Protein AF-A0AA40HDV5-F1 (afdb_monomer)

pLDDT: mean 86.68, std 12.7, range [49.47, 97.12]

Solvent-accessible surface area (backbone atoms only — not comparable to full-atom values): 5188 Å² total; per-residue (Å²): 131,86,70,80,75,55,73,67,60,60,54,51,63,72,42,47,48,76,33,37,49,67,87,40,82,43,78,38,72,76,57,89,85,53,94,62,91,82,71,98,62,65,87,64,68,64,43,95,54,65,48,78,46,70,47,98,86,68,53,71,48,77,43,64,39,58,50,93,67,57,70,50,83,70,83,83,129

Foldseek 3Di:
DPPDPDVVVVVQVVQWDWKQKQNDTDIFRPDPPDPDGDDPDLVDDFDPDWDWDQDPVRDTDIDTHRDDIDIPPDDDD

InterPro domains:
  IPR001969 Aspartic peptidase, active site [PS00141] (28-39)
  IPR001995 Peptidase A2A, retrovirus, catalytic [PS50175] (26-58)
  IPR018061 Retropepsins [PF00077] (16-71)
  IPR021109 Aspartic peptidase domain superfamily [G3DSA:2.40.70.10] (11-77)
  IPR021109 Aspartic peptidase domain superfamily [SSF50630] (16-72)

Structure (mmCIF, N/CA/C/O backbone):
data_AF-A0AA40HDV5-F1
#
_entry.id   AF-A0AA40HDV5-F1
#
loop_
_atom_site.group_PDB
_atom_site.id
_atom_site.type_symbol
_atom_site.label_atom_id
_atom_site.label_alt_id
_atom_site.label_comp_id
_atom_site.label_asym_id
_atom_site.label_entity_id
_atom_site.label_seq_id
_atom_site.pdbx_PDB_ins_code
_atom_site.Cartn_x
_atom_site.Cartn_y
_atom_site.Cartn_z
_atom_site.occupancy
_atom_site.B_iso_or_equiv
_atom_site.auth_seq_id
_atom_site.auth_comp_id
_atom_site.auth_asym_id
_atom_site.auth_atom_id
_atom_site.pdbx_PDB_model_num
ATOM 1 N N . MET A 1 1 ? 0.509 23.668 -25.950 1.00 54.09 1 MET A N 1
ATOM 2 C CA . MET A 1 1 ? -0.104 22.408 -26.406 1.00 54.09 1 MET A CA 1
ATOM 3 C C . MET A 1 1 ? 0.547 21.321 -25.587 1.00 54.09 1 MET A C 1
ATOM 5 O O . MET A 1 1 ? 1.684 20.972 -25.879 1.00 5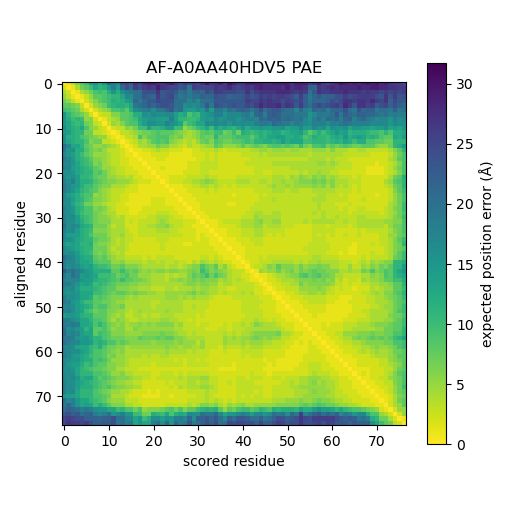4.09 1 MET A O 1
ATOM 9 N N . ASP A 1 2 ? -0.103 20.896 -24.509 1.00 57.50 2 ASP A N 1
ATOM 10 C CA . ASP A 1 2 ? 0.360 19.742 -23.745 1.00 57.50 2 ASP A CA 1
ATOM 11 C C . ASP A 1 2 ? 0.326 18.537 -24.688 1.00 57.50 2 ASP A C 1
ATOM 13 O O .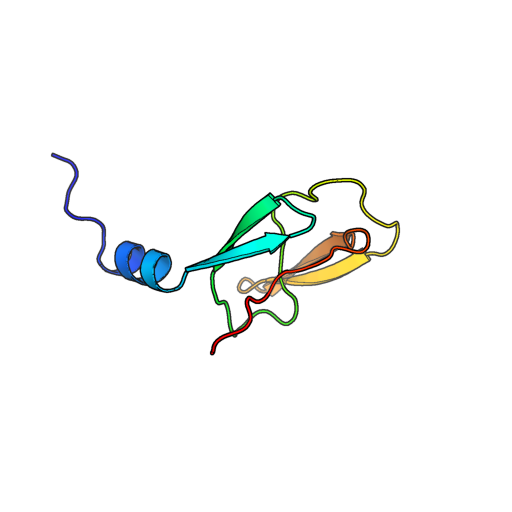 ASP A 1 2 ? -0.697 18.256 -25.317 1.00 57.50 2 ASP A O 1
ATOM 17 N N . GLY A 1 3 ? 1.491 17.927 -24.911 1.00 65.56 3 GLY A N 1
ATOM 18 C CA . GLY A 1 3 ? 1.607 16.756 -25.773 1.00 65.56 3 GLY A CA 1
ATOM 19 C C . GLY A 1 3 ? 0.717 15.621 -25.260 1.00 65.56 3 GLY A C 1
ATOM 20 O O . GLY A 1 3 ? 0.349 15.621 -24.082 1.00 65.56 3 GLY A O 1
ATOM 21 N N . PRO A 1 4 ? 0.358 14.647 -26.116 1.00 66.62 4 PRO A N 1
ATOM 22 C CA . PRO A 1 4 ? -0.383 13.484 -25.650 1.00 66.62 4 PRO A CA 1
ATOM 23 C C . PRO A 1 4 ? 0.374 12.854 -24.472 1.00 66.62 4 PRO A C 1
ATOM 25 O O . PRO A 1 4 ? 1.612 12.827 -24.506 1.00 66.62 4 PRO A O 1
ATOM 28 N N . PRO A 1 5 ? -0.333 12.373 -23.432 1.00 62.72 5 PRO A N 1
ATOM 29 C CA . PRO A 1 5 ? 0.324 11.766 -22.287 1.00 62.72 5 PRO A CA 1
ATOM 30 C C . PRO A 1 5 ? 1.266 10.678 -22.794 1.00 62.72 5 PRO A C 1
ATOM 32 O O . PRO A 1 5 ? 0.889 9.859 -23.641 1.00 62.72 5 PRO A O 1
ATOM 35 N N . SER A 1 6 ? 2.510 10.712 -22.309 1.00 70.44 6 SER A N 1
ATOM 36 C CA . SER A 1 6 ? 3.508 9.690 -22.610 1.00 70.44 6 SER A CA 1
ATOM 37 C C . SER A 1 6 ? 2.846 8.327 -22.434 1.00 70.44 6 SER A C 1
ATOM 39 O O . SER A 1 6 ? 2.232 8.073 -21.400 1.00 70.44 6 SER A O 1
ATOM 41 N N . SER A 1 7 ? 2.914 7.456 -23.445 1.00 64.81 7 SER A N 1
ATOM 42 C CA . SER A 1 7 ? 2.185 6.179 -23.457 1.00 64.81 7 SER A CA 1
ATOM 43 C C . SER A 1 7 ? 2.398 5.360 -22.173 1.00 64.81 7 SER A C 1
ATOM 45 O O . SER A 1 7 ? 1.512 4.602 -21.790 1.00 64.81 7 SER A O 1
ATOM 47 N N . ALA A 1 8 ? 3.520 5.548 -21.471 1.00 62.41 8 ALA A N 1
ATOM 48 C CA . ALA A 1 8 ? 3.789 4.965 -20.159 1.00 62.41 8 ALA A CA 1
ATOM 49 C C . ALA A 1 8 ? 2.816 5.436 -19.055 1.00 62.41 8 ALA A C 1
ATOM 51 O O . ALA A 1 8 ? 2.318 4.608 -18.292 1.00 62.41 8 ALA A O 1
ATOM 52 N N . GLU A 1 9 ? 2.479 6.724 -19.002 1.00 60.09 9 GLU A N 1
ATOM 53 C CA . GLU A 1 9 ? 1.582 7.322 -18.002 1.00 60.09 9 GLU A CA 1
ATOM 54 C C . GLU A 1 9 ? 0.152 6.777 -18.141 1.00 60.09 9 GLU A C 1
ATOM 56 O O . GLU A 1 9 ? -0.460 6.350 -17.162 1.00 60.09 9 GLU A O 1
ATOM 61 N N . SER A 1 10 ? -0.318 6.608 -19.384 1.00 62.88 10 SER A N 1
ATOM 62 C CA . SER A 1 10 ? -1.613 5.971 -19.675 1.00 62.88 10 SER A CA 1
ATOM 63 C C . SER A 1 10 ? -1.699 4.511 -19.199 1.00 62.88 10 SER A C 1
ATOM 65 O O . SER A 1 10 ? -2.772 4.019 -18.842 1.00 62.88 10 SER A O 1
ATOM 67 N N . THR A 1 11 ? -0.565 3.802 -19.156 1.00 67.62 11 THR A N 1
ATOM 68 C CA . THR A 1 11 ? -0.531 2.403 -18.709 1.00 67.62 11 THR A CA 1
ATOM 69 C C . THR A 1 11 ? -0.473 2.256 -17.195 1.00 67.62 11 THR A C 1
ATOM 71 O O . THR A 1 11 ? -0.929 1.229 -16.688 1.00 67.62 11 THR A O 1
ATOM 74 N N . LEU A 1 12 ? 0.078 3.237 -16.470 1.00 76.94 12 LEU A N 1
ATOM 75 C CA . LEU A 1 12 ? 0.037 3.239 -15.007 1.00 76.94 12 LEU A CA 1
ATOM 76 C C . LEU A 1 12 ? -1.380 3.497 -14.519 1.00 76.94 12 LEU A C 1
ATOM 78 O O . LEU A 1 12 ? -1.853 2.752 -13.667 1.00 76.94 12 LEU A O 1
ATOM 82 N N . GLU A 1 13 ? -2.067 4.475 -15.110 1.00 75.75 13 GLU A N 1
ATOM 83 C CA . GLU A 1 13 ? -3.461 4.777 -14.776 1.00 75.75 13 GLU A CA 1
ATOM 84 C C . GLU A 1 13 ? -4.374 3.561 -14.975 1.00 75.75 13 GLU A C 1
ATOM 86 O O . GLU A 1 13 ? -5.181 3.230 -14.108 1.00 75.75 13 GLU A O 1
ATOM 91 N N . LYS A 1 14 ? -4.163 2.788 -16.047 1.00 80.94 14 LYS A N 1
ATOM 92 C CA . LYS A 1 14 ? -4.907 1.539 -16.286 1.00 80.94 14 LYS A CA 1
ATOM 93 C C . LYS A 1 14 ? -4.659 0.451 -15.226 1.00 80.94 14 LYS A C 1
ATOM 95 O O . LYS A 1 14 ? -5.463 -0.468 -15.098 1.00 80.94 14 LYS A O 1
ATOM 100 N N . ARG A 1 15 ? -3.547 0.512 -14.489 1.00 89.31 15 ARG A N 1
ATOM 101 C CA . ARG A 1 15 ? -3.161 -0.473 -13.460 1.00 89.31 15 ARG A CA 1
ATOM 102 C C . ARG A 1 15 ? -3.502 -0.019 -12.045 1.00 89.31 15 ARG A C 1
ATOM 104 O O . ARG A 1 15 ? -3.004 -0.610 -11.086 1.00 89.31 15 ARG A O 1
ATOM 111 N N . ARG A 1 16 ? -4.310 1.030 -11.897 1.00 93.44 16 ARG A N 1
ATOM 112 C CA . ARG A 1 16 ? -4.759 1.487 -10.587 1.00 93.44 16 ARG A CA 1
ATOM 113 C C . ARG A 1 16 ? -6.040 0.776 -10.174 1.00 93.44 16 ARG A C 1
ATOM 115 O O . ARG A 1 16 ? -6.921 0.542 -10.995 1.00 93.44 16 ARG A O 1
ATOM 122 N N . VAL A 1 17 ? -6.154 0.475 -8.888 1.00 92.38 17 VAL A N 1
ATOM 123 C CA . VAL A 1 17 ? -7.387 -0.014 -8.266 1.00 92.38 17 VAL A CA 1
ATOM 124 C C . VAL A 1 17 ? -7.751 0.904 -7.111 1.00 92.38 17 VAL A C 1
ATOM 126 O O . VAL A 1 17 ? -6.887 1.295 -6.328 1.00 92.38 17 VAL A O 1
ATOM 129 N N . THR A 1 18 ? -9.024 1.272 -7.009 1.00 93.12 18 THR A N 1
ATOM 130 C CA . THR A 1 18 ? -9.521 2.068 -5.886 1.00 93.12 18 THR A CA 1
ATOM 131 C C . THR A 1 18 ? -10.182 1.140 -4.886 1.00 93.12 18 THR A C 1
ATOM 133 O O . THR A 1 18 ? -11.136 0.453 -5.228 1.00 93.12 18 THR A O 1
ATOM 136 N N . LEU A 1 19 ? -9.672 1.124 -3.656 1.00 93.31 19 LEU A N 1
ATOM 137 C CA . LEU A 1 19 ? -10.196 0.304 -2.565 1.00 93.31 19 LEU A CA 1
ATOM 138 C C . LEU A 1 19 ? -10.648 1.202 -1.416 1.00 93.31 19 LEU A C 1
ATOM 140 O O . LEU A 1 19 ? -10.049 2.252 -1.166 1.00 93.31 19 LEU A O 1
ATOM 144 N N . GLN A 1 20 ? -11.671 0.773 -0.678 1.00 93.69 20 GLN A N 1
ATOM 145 C CA . GLN A 1 20 ? -12.070 1.454 0.552 1.00 93.69 20 GLN A CA 1
ATOM 146 C C . GLN A 1 20 ? -11.177 0.987 1.698 1.00 93.69 20 GLN A C 1
ATOM 148 O O . GLN A 1 20 ? -11.279 -0.153 2.150 1.00 93.69 20 GLN A O 1
ATOM 153 N N . VAL A 1 21 ? -10.318 1.873 2.199 1.00 92.81 21 VAL A N 1
ATOM 154 C CA . VAL A 1 21 ? -9.398 1.597 3.306 1.00 92.81 21 VAL A CA 1
ATOM 155 C C . VAL A 1 21 ? -9.793 2.443 4.504 1.00 92.81 21 VAL A C 1
ATOM 157 O O . VAL A 1 21 ? -9.725 3.669 4.477 1.00 92.81 21 VAL A O 1
ATOM 160 N N . GLY A 1 22 ? -10.255 1.793 5.573 1.00 91.12 22 GLY A N 1
ATOM 161 C CA . GLY A 1 22 ? -10.755 2.493 6.760 1.00 91.12 22 GLY A CA 1
ATOM 162 C C . GLY A 1 22 ? -11.925 3.440 6.461 1.00 91.12 22 GLY A C 1
ATOM 163 O O . GL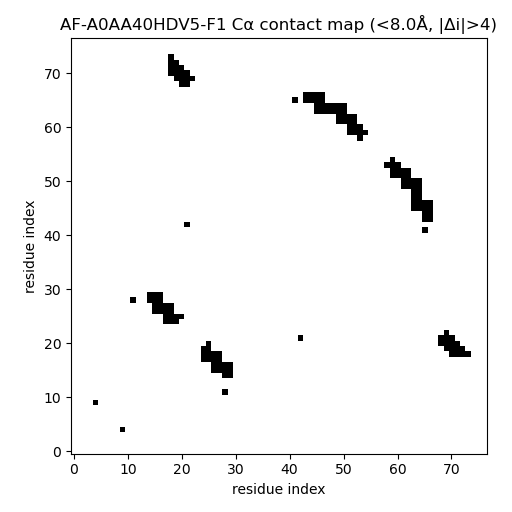Y A 1 22 ? -12.056 4.464 7.125 1.00 91.12 22 GLY A O 1
ATOM 164 N N . GLY A 1 23 ? -12.739 3.122 5.447 1.00 90.69 23 GLY A N 1
ATOM 165 C CA . GLY A 1 23 ? -13.879 3.936 5.014 1.00 90.69 23 GLY A CA 1
ATOM 166 C C . GLY A 1 23 ? -13.533 5.104 4.083 1.00 90.69 23 GLY A C 1
ATOM 167 O O . GLY A 1 23 ? -14.416 5.905 3.787 1.00 90.69 23 GLY A O 1
ATOM 168 N N . LYS A 1 24 ? -12.277 5.221 3.627 1.00 91.81 24 LYS A N 1
ATOM 169 C CA . LYS A 1 24 ? -11.853 6.225 2.641 1.00 91.81 24 LYS A CA 1
ATOM 170 C C . LYS A 1 24 ? -11.395 5.563 1.338 1.00 91.81 24 LYS A C 1
ATOM 172 O O . LYS A 1 24 ? -10.668 4.570 1.413 1.00 91.81 24 LYS A O 1
ATOM 177 N N . PRO A 1 25 ? -11.739 6.125 0.166 1.00 93.69 25 PRO A N 1
ATOM 178 C CA . PRO A 1 25 ? -11.279 5.590 -1.105 1.00 93.69 25 PRO A CA 1
ATOM 179 C C . PRO A 1 25 ? -9.797 5.915 -1.292 1.00 93.69 25 PRO A C 1
ATOM 181 O O . PRO A 1 25 ? -9.385 7.071 -1.181 1.00 93.69 25 PRO A O 1
ATOM 184 N N . VAL A 1 26 ? -8.996 4.894 -1.584 1.00 93.88 26 VAL A N 1
ATOM 185 C CA . VAL A 1 26 ? -7.565 5.027 -1.866 1.00 93.88 26 VAL A CA 1
ATOM 186 C C . VAL A 1 26 ? -7.262 4.345 -3.186 1.00 93.88 26 VAL A C 1
ATOM 188 O O . VAL A 1 26 ? -7.583 3.174 -3.379 1.00 93.88 26 VAL A O 1
ATOM 191 N N . SER A 1 27 ? -6.635 5.089 -4.094 1.00 93.25 27 SER A N 1
ATOM 192 C CA . SER A 1 27 ? -6.198 4.569 -5.384 1.00 93.25 27 SER A CA 1
ATOM 193 C C . SER A 1 27 ? -4.786 4.001 -5.260 1.00 93.25 27 SER A C 1
ATOM 195 O O . SER A 1 27 ? -3.834 4.750 -5.033 1.00 93.25 27 SER A O 1
ATOM 197 N N . PHE A 1 28 ? -4.646 2.691 -5.425 1.00 93.06 28 PHE A N 1
ATOM 198 C CA . PHE A 1 28 ? -3.382 1.962 -5.378 1.00 93.06 28 PHE A CA 1
ATOM 199 C C . PHE A 1 28 ? -2.888 1.640 -6.778 1.00 93.06 28 PHE A C 1
ATOM 201 O O . PHE A 1 28 ? -3.680 1.285 -7.644 1.00 93.06 28 PHE A O 1
ATOM 208 N N . LEU A 1 29 ? -1.573 1.679 -6.975 1.00 94.31 29 LEU A N 1
ATOM 209 C CA . LEU A 1 29 ? -0.943 1.008 -8.106 1.00 94.31 29 LEU A CA 1
ATOM 210 C C . LEU A 1 29 ? -0.864 -0.495 -7.807 1.00 94.31 29 LEU A C 1
ATOM 212 O O . LEU A 1 29 ? 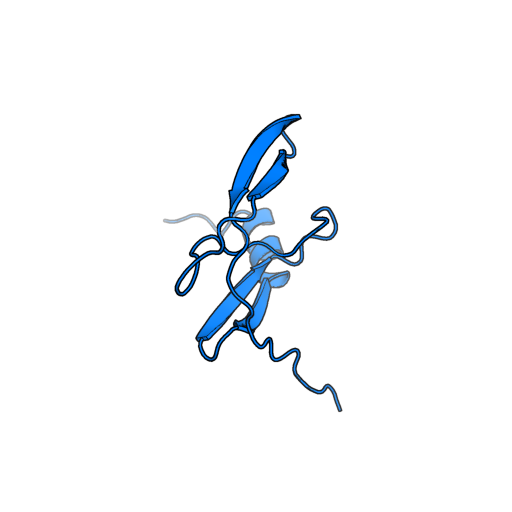-0.409 -0.880 -6.729 1.00 94.31 29 LEU A O 1
ATOM 216 N N . VAL A 1 30 ? -1.274 -1.339 -8.754 1.00 92.62 30 VAL A N 1
ATOM 217 C CA . VAL A 1 30 ? -1.091 -2.793 -8.650 1.00 92.62 30 VAL A CA 1
ATOM 218 C C . VAL A 1 30 ? 0.383 -3.131 -8.909 1.00 92.62 30 VAL A C 1
ATOM 220 O O . VAL A 1 30 ? 0.789 -3.388 -10.042 1.00 92.62 30 VAL A O 1
ATOM 223 N N . ASP A 1 31 ? 1.189 -3.075 -7.849 1.00 92.44 31 ASP A N 1
ATOM 224 C CA . ASP A 1 31 ? 2.624 -3.372 -7.861 1.00 92.44 31 ASP A CA 1
ATOM 225 C C . ASP A 1 31 ? 2.891 -4.805 -7.380 1.00 92.44 31 ASP A C 1
ATOM 227 O O . ASP A 1 31 ? 2.859 -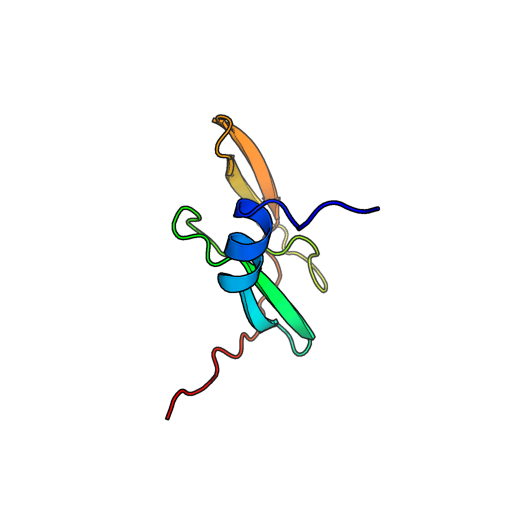5.100 -6.185 1.00 92.44 31 ASP A O 1
ATOM 231 N N . THR A 1 32 ? 3.171 -5.709 -8.319 1.00 92.38 32 THR A N 1
ATOM 232 C CA . THR A 1 32 ? 3.504 -7.110 -8.016 1.00 92.38 32 THR A CA 1
ATOM 233 C C . THR A 1 32 ? 4.909 -7.290 -7.434 1.00 92.38 32 THR A C 1
ATOM 235 O O . THR A 1 32 ? 5.237 -8.387 -6.990 1.00 92.38 32 THR A O 1
ATOM 238 N N . GLY A 1 33 ? 5.757 -6.255 -7.464 1.00 92.19 33 GLY A N 1
ATOM 239 C CA . GLY A 1 33 ? 7.095 -6.265 -6.869 1.00 92.19 33 GLY A CA 1
ATOM 240 C C . GLY A 1 33 ? 7.110 -5.886 -5.385 1.00 92.19 33 GLY A C 1
ATOM 241 O O . GLY A 1 33 ? 8.118 -6.099 -4.710 1.00 92.19 33 GLY A O 1
ATOM 242 N N . ALA A 1 34 ? 6.007 -5.350 -4.857 1.00 93.75 34 ALA A N 1
ATOM 243 C CA . ALA A 1 34 ? 5.895 -4.964 -3.458 1.00 93.75 34 ALA A CA 1
ATOM 244 C C . ALA A 1 34 ? 5.471 -6.151 -2.578 1.00 93.75 34 ALA A C 1
ATOM 246 O O . ALA A 1 34 ? 4.431 -6.769 -2.787 1.00 93.75 34 ALA A O 1
ATOM 247 N N . ALA A 1 35 ? 6.247 -6.433 -1.526 1.00 94.31 35 ALA A N 1
ATOM 248 C CA . ALA A 1 35 ? 5.905 -7.476 -0.551 1.00 94.31 35 ALA A CA 1
ATOM 249 C C . ALA A 1 35 ? 4.713 -7.097 0.350 1.00 94.31 35 ALA A C 1
ATOM 251 O O . ALA A 1 35 ? 4.029 -7.967 0.885 1.00 94.31 35 ALA A O 1
ATOM 252 N N . TYR A 1 36 ? 4.476 -5.796 0.534 1.00 93.94 36 TYR A N 1
ATOM 253 C CA . TYR A 1 36 ? 3.384 -5.255 1.334 1.00 93.94 36 TYR A CA 1
ATOM 254 C C . TYR A 1 36 ? 2.738 -4.086 0.600 1.00 93.94 36 TYR A C 1
ATOM 256 O O . TYR A 1 36 ? 3.426 -3.310 -0.062 1.00 93.94 36 TYR A O 1
ATOM 264 N N . SER A 1 37 ? 1.426 -3.920 0.765 1.00 93.56 37 SER A N 1
ATOM 265 C CA . SER A 1 37 ? 0.726 -2.729 0.284 1.00 93.56 37 SER A CA 1
ATOM 266 C C . SER A 1 37 ? 1.180 -1.489 1.055 1.00 93.56 37 SER A C 1
ATOM 268 O O . SER A 1 37 ? 1.384 -1.538 2.270 1.00 93.56 37 SER A O 1
ATOM 270 N N . VAL A 1 38 ? 1.308 -0.367 0.350 1.00 94.44 38 VAL A N 1
ATOM 271 C CA . VAL A 1 38 ? 1.851 0.880 0.899 1.00 94.44 38 VAL A CA 1
ATOM 272 C C . VAL A 1 38 ? 0.788 1.967 0.883 1.00 94.44 38 VAL A C 1
ATOM 274 O O . VAL A 1 38 ? 0.100 2.166 -0.114 1.00 94.44 38 VAL A O 1
ATOM 277 N N . LEU A 1 39 ? 0.693 2.698 1.991 1.00 94.25 39 LEU A N 1
ATOM 278 C CA . LEU A 1 39 ? -0.028 3.960 2.070 1.00 94.25 39 LEU A CA 1
ATOM 279 C C . LEU A 1 39 ? 0.991 5.096 2.139 1.00 94.25 39 LEU A C 1
ATOM 281 O O . LEU A 1 39 ? 1.876 5.081 2.994 1.00 94.25 39 LEU A O 1
ATOM 285 N N . THR A 1 40 ? 0.860 6.084 1.258 1.00 92.62 40 THR A N 1
ATOM 286 C CA . THR A 1 40 ? 1.687 7.301 1.286 1.00 92.62 40 THR A CA 1
ATOM 287 C C . THR A 1 40 ? 1.272 8.250 2.408 1.00 92.62 40 THR A C 1
ATOM 289 O O . THR A 1 40 ? 2.083 9.039 2.882 1.00 92.62 40 THR A O 1
ATOM 292 N N . GLU A 1 41 ? 0.029 8.130 2.880 1.00 88.88 41 GLU A N 1
ATOM 293 C CA . GLU A 1 41 ? -0.507 8.859 4.024 1.00 88.88 41 GLU A CA 1
ATOM 294 C C . GLU A 1 41 ? -1.101 7.868 5.039 1.00 88.88 41 GLU A C 1
ATOM 296 O O . GLU A 1 41 ? -1.885 6.996 4.666 1.00 88.88 41 GLU A O 1
ATOM 301 N N . PRO A 1 42 ? -0.796 7.979 6.343 1.00 81.62 42 PRO A N 1
ATOM 302 C CA . PRO A 1 42 ? -1.135 6.951 7.338 1.00 81.62 42 PRO A CA 1
ATOM 303 C C . PRO A 1 42 ? -2.642 6.810 7.643 1.00 81.62 42 PRO A C 1
ATOM 305 O O . PRO A 1 42 ? -3.056 5.883 8.353 1.00 81.62 42 PRO A O 1
ATOM 308 N N . MET A 1 43 ? -3.472 7.724 7.120 1.00 85.19 43 MET A N 1
ATOM 309 C CA . MET A 1 43 ? -4.934 7.746 7.271 1.00 85.19 43 MET A CA 1
ATOM 310 C C . MET A 1 43 ? -5.392 7.493 8.718 1.00 85.19 43 MET A C 1
ATOM 312 O O . MET A 1 43 ? -6.281 6.680 8.975 1.00 85.19 43 MET A O 1
ATOM 316 N N . GLY A 1 44 ? -4.728 8.148 9.675 1.00 87.06 44 GLY A N 1
ATOM 317 C CA . GLY A 1 44 ? -4.928 7.972 11.115 1.00 87.06 44 GLY A CA 1
ATOM 318 C C . GLY A 1 44 ? -3.623 7.652 11.860 1.00 87.06 44 GLY A C 1
ATOM 319 O O . GLY A 1 44 ? -2.540 7.844 11.307 1.00 87.06 44 GLY A O 1
ATOM 320 N N . PRO A 1 45 ? -3.699 7.163 13.112 1.00 88.75 45 PRO A N 1
ATOM 321 C CA . PRO A 1 45 ? -2.514 6.835 13.900 1.00 88.75 45 PRO A CA 1
ATOM 322 C C . PRO A 1 45 ? -1.751 5.644 13.311 1.00 88.75 45 PRO A C 1
ATOM 324 O O . PRO A 1 45 ? -2.345 4.707 12.757 1.00 88.75 45 PRO A O 1
ATOM 327 N N . VAL A 1 46 ? -0.432 5.688 13.487 1.00 93.06 46 VAL A N 1
ATOM 328 C CA . VAL A 1 46 ? 0.507 4.600 13.199 1.00 93.06 46 VAL A CA 1
ATOM 329 C C . VAL A 1 46 ? 0.905 3.891 14.489 1.00 93.06 46 VAL A C 1
ATOM 331 O O . VAL A 1 46 ? 0.763 4.430 15.586 1.00 93.06 46 VAL A O 1
ATOM 334 N N . THR A 1 47 ? 1.400 2.670 14.360 1.00 93.75 47 THR A N 1
ATOM 335 C CA . THR A 1 47 ? 1.909 1.887 15.487 1.00 93.75 47 THR A CA 1
ATOM 336 C C . THR A 1 47 ? 3.388 2.191 15.734 1.00 93.75 47 THR A C 1
ATOM 338 O O . THR A 1 47 ? 4.093 2.685 14.853 1.00 93.75 47 THR A O 1
ATOM 341 N N . SER A 1 48 ? 3.896 1.828 16.913 1.00 94.56 48 SER A N 1
ATOM 342 C CA . SER A 1 48 ? 5.334 1.909 17.211 1.00 94.56 48 SER A CA 1
ATOM 343 C C . SER A 1 48 ? 6.171 0.869 16.455 1.00 94.56 48 SER A C 1
ATOM 345 O O . SER A 1 48 ? 7.396 0.987 16.406 1.00 94.56 48 SER A O 1
ATOM 347 N N . LYS A 1 49 ? 5.537 -0.153 15.859 1.00 96.38 49 LYS A N 1
ATOM 348 C CA . LYS A 1 49 ? 6.224 -1.171 15.058 1.00 96.38 49 LYS A CA 1
ATOM 349 C C . LYS A 1 49 ? 6.699 -0.538 13.752 1.00 96.38 49 LYS A C 1
ATOM 351 O O . LYS A 1 49 ? 5.918 0.105 13.054 1.00 96.38 49 LYS A O 1
ATOM 356 N N . LYS A 1 50 ? 7.955 -0.790 13.385 1.00 96.56 50 LYS A N 1
ATOM 357 C CA . LYS A 1 50 ? 8.548 -0.367 12.110 1.00 96.56 50 LYS A CA 1
ATOM 358 C C . LYS A 1 50 ? 9.081 -1.565 11.333 1.00 96.56 50 LYS A C 1
ATOM 360 O O . LYS A 1 50 ? 9.426 -2.581 11.934 1.00 96.56 50 LYS A O 1
ATOM 365 N N . THR A 1 51 ? 9.164 -1.427 10.016 1.00 97.06 51 THR A N 1
ATOM 366 C CA . THR A 1 51 ? 9.802 -2.399 9.122 1.00 97.06 51 THR A CA 1
ATOM 367 C C . THR A 1 51 ? 10.713 -1.677 8.139 1.00 97.06 51 THR A C 1
ATOM 369 O O . THR A 1 51 ? 10.368 -0.614 7.623 1.00 97.06 51 THR A O 1
ATOM 372 N N . SER A 1 52 ? 11.885 -2.263 7.900 1.00 97.12 52 SER A N 1
ATOM 373 C CA . SER A 1 52 ? 12.816 -1.827 6.864 1.00 97.12 52 SER A CA 1
ATOM 374 C C . SER A 1 52 ? 12.311 -2.271 5.494 1.00 97.12 52 SER A C 1
ATOM 376 O O . SER A 1 52 ? 12.029 -3.451 5.292 1.00 97.12 52 SER A O 1
ATOM 378 N N . VAL A 1 53 ? 12.210 -1.333 4.561 1.00 95.50 53 VAL A N 1
ATOM 379 C CA . VAL A 1 53 ? 11.821 -1.570 3.170 1.00 95.50 53 VAL A CA 1
ATOM 380 C C . VAL A 1 53 ? 13.003 -1.197 2.288 1.00 95.50 53 VAL A C 1
ATOM 382 O O . VAL A 1 53 ? 13.529 -0.089 2.400 1.00 95.50 53 VAL A O 1
ATOM 385 N N . GLN A 1 54 ? 13.424 -2.125 1.430 1.00 96.19 54 GLN A N 1
ATOM 386 C CA . GLN A 1 54 ? 14.418 -1.873 0.394 1.00 96.19 54 GLN A CA 1
ATOM 387 C C . GLN A 1 54 ? 13.696 -1.499 -0.901 1.00 96.19 54 GLN A C 1
ATOM 389 O O . GLN A 1 54 ? 12.921 -2.294 -1.430 1.00 96.19 54 GLN A O 1
ATOM 394 N N . GLY A 1 55 ? 13.922 -0.280 -1.386 1.00 94.31 55 GLY A N 1
ATOM 395 C CA . GLY A 1 55 ? 13.357 0.183 -2.652 1.00 94.31 55 GLY A CA 1
ATOM 396 C C . GLY A 1 55 ? 14.101 -0.375 -3.867 1.00 94.31 55 GLY A C 1
ATOM 397 O O . GLY A 1 55 ? 15.178 -0.959 -3.745 1.00 94.31 55 GLY A O 1
ATOM 398 N N . ALA A 1 56 ? 13.567 -0.118 -5.063 1.00 92.38 56 ALA A N 1
ATOM 399 C CA . ALA A 1 56 ? 14.188 -0.524 -6.329 1.00 92.38 56 ALA A CA 1
ATOM 400 C C . ALA A 1 56 ? 15.613 0.037 -6.522 1.00 92.38 56 ALA A C 1
ATOM 402 O O . ALA A 1 56 ? 16.427 -0.561 -7.217 1.00 92.38 56 ALA A O 1
ATOM 403 N N . THR A 1 57 ? 15.937 1.160 -5.874 1.00 95.31 57 THR A N 1
ATOM 404 C CA . THR A 1 57 ? 17.276 1.772 -5.884 1.00 95.31 57 THR A CA 1
ATOM 405 C C . THR A 1 57 ? 18.267 1.097 -4.927 1.00 95.31 57 THR A C 1
ATOM 407 O O . THR A 1 57 ? 19.411 1.530 -4.826 1.00 95.31 57 THR A O 1
ATOM 410 N N . GLY A 1 58 ? 17.842 0.074 -4.177 1.00 94.00 58 GLY A N 1
ATOM 411 C CA . GLY A 1 58 ? 18.645 -0.588 -3.146 1.00 94.00 58 GLY A CA 1
ATOM 412 C C . GLY A 1 58 ? 18.728 0.174 -1.820 1.00 94.00 58 GLY A C 1
ATOM 413 O O . GLY A 1 58 ? 19.266 -0.350 -0.848 1.00 94.00 58 GLY A O 1
ATOM 414 N N . GLN A 1 59 ? 18.169 1.385 -1.743 1.00 96.44 59 GLN A N 1
ATOM 415 C CA . GLN A 1 59 ? 18.104 2.153 -0.501 1.00 96.44 59 GLN A CA 1
ATOM 416 C C . GLN A 1 59 ? 17.141 1.500 0.492 1.00 96.44 59 GLN A C 1
ATOM 418 O O . GLN A 1 59 ? 16.018 1.136 0.135 1.00 96.44 59 GLN A O 1
ATOM 423 N N . ILE A 1 60 ? 17.575 1.391 1.749 1.00 96.62 60 ILE A N 1
ATOM 424 C CA . ILE A 1 60 ? 16.781 0.833 2.844 1.00 96.62 60 ILE A CA 1
ATOM 425 C C . ILE A 1 60 ? 16.260 1.974 3.714 1.00 96.62 60 ILE A C 1
ATOM 427 O O . ILE A 1 60 ? 17.026 2.822 4.167 1.00 96.62 60 ILE A O 1
ATOM 431 N N . SER A 1 61 ? 14.955 1.996 3.963 1.00 95.81 61 SER A N 1
ATOM 432 C CA . SER A 1 61 ? 14.300 2.974 4.839 1.00 95.81 61 SER A CA 1
ATOM 433 C C . SER A 1 61 ? 13.327 2.287 5.793 1.00 95.81 61 SER A C 1
ATOM 435 O O . SER A 1 61 ? 12.693 1.296 5.438 1.00 95.81 61 SER A O 1
ATOM 437 N N . CYS A 1 62 ? 13.212 2.800 7.018 1.00 96.69 62 CYS A N 1
ATOM 438 C CA . CYS A 1 62 ? 12.363 2.219 8.059 1.00 96.69 62 CYS A CA 1
ATOM 439 C C . CYS A 1 62 ? 11.034 2.969 8.162 1.00 96.69 62 CYS A C 1
ATOM 441 O O . CYS A 1 62 ? 11.011 4.129 8.578 1.00 96.69 62 CYS A O 1
ATOM 443 N N . PHE A 1 63 ? 9.927 2.286 7.876 1.00 95.50 63 PHE A N 1
ATOM 444 C CA . PHE A 1 63 ? 8.585 2.869 7.911 1.00 95.50 63 PHE A CA 1
ATOM 445 C C . PHE A 1 63 ? 7.741 2.276 9.044 1.00 95.50 63 PHE A C 1
ATOM 447 O O . PHE A 1 63 ? 7.873 1.085 9.345 1.00 95.50 63 PHE A O 1
ATOM 454 N N . PRO A 1 64 ? 6.890 3.079 9.709 1.00 96.31 64 PRO A N 1
ATOM 455 C CA . PRO A 1 64 ? 5.965 2.576 10.714 1.00 96.31 64 PRO A CA 1
ATOM 456 C C . PRO A 1 64 ? 4.789 1.837 10.071 1.00 96.31 64 PRO A C 1
ATOM 458 O O . PRO A 1 64 ? 4.301 2.220 9.009 1.00 96.31 64 PRO A O 1
ATOM 461 N N . TRP A 1 65 ? 4.290 0.807 10.749 1.00 95.94 65 TRP A N 1
ATOM 462 C CA . TRP A 1 65 ? 3.049 0.145 10.351 1.00 95.94 65 TRP A CA 1
ATOM 463 C C . TRP A 1 65 ? 1.847 1.006 10.714 1.00 95.94 65 TRP A C 1
ATOM 465 O O . TRP A 1 65 ? 1.777 1.536 11.826 1.00 95.94 65 TRP A O 1
ATOM 475 N N . THR A 1 66 ? 0.859 1.085 9.826 1.00 94.31 66 THR A N 1
ATOM 476 C CA . THR A 1 66 ? -0.436 1.670 10.178 1.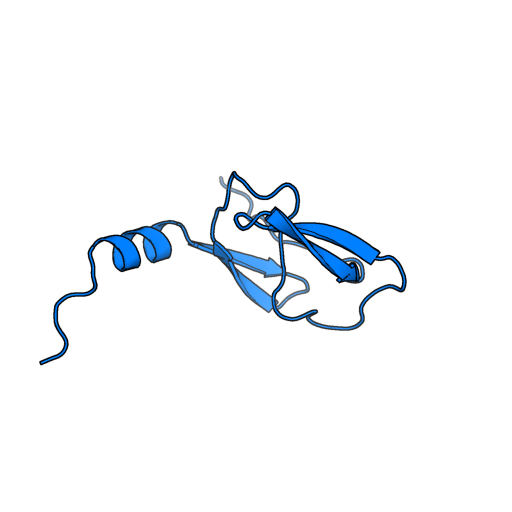00 94.31 66 THR A CA 1
ATOM 477 C C . THR A 1 66 ? -1.123 0.840 11.257 1.00 94.31 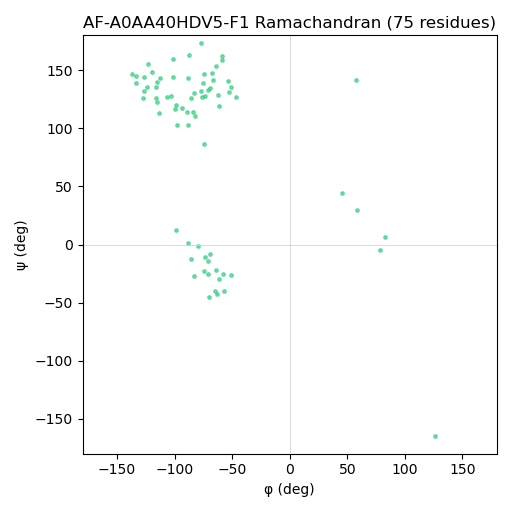66 THR A C 1
ATOM 479 O O . THR A 1 66 ? -0.930 -0.374 11.354 1.00 94.31 66 THR A O 1
ATOM 482 N N . SER A 1 67 ? -1.985 1.475 12.051 1.00 91.69 67 SER A N 1
ATOM 483 C CA . SER A 1 67 ? -2.957 0.724 12.850 1.00 91.69 67 SER A CA 1
ATOM 484 C C . SER A 1 67 ? -3.860 -0.119 11.941 1.00 91.69 67 SER A C 1
ATOM 486 O O . SER A 1 67 ? -3.949 0.137 10.738 1.00 91.69 67 SER A O 1
ATOM 488 N N . LYS A 1 68 ? -4.546 -1.124 12.503 1.00 92.19 68 LYS A N 1
ATOM 489 C CA . LYS A 1 68 ? -5.446 -2.002 11.738 1.00 92.19 68 LYS A CA 1
ATOM 490 C C . LYS A 1 68 ? -6.435 -1.171 10.902 1.00 92.19 68 LYS A C 1
ATOM 492 O O . LYS A 1 68 ? -7.000 -0.186 11.389 1.00 92.19 68 LYS A O 1
ATOM 497 N N . ARG A 1 69 ? -6.629 -1.571 9.643 1.00 91.50 69 ARG A N 1
ATOM 498 C CA . ARG A 1 69 ? -7.607 -0.993 8.713 1.00 91.50 69 ARG A CA 1
ATOM 499 C C . ARG A 1 69 ? -8.482 -2.106 8.152 1.00 91.50 69 ARG A C 1
ATOM 501 O O . ARG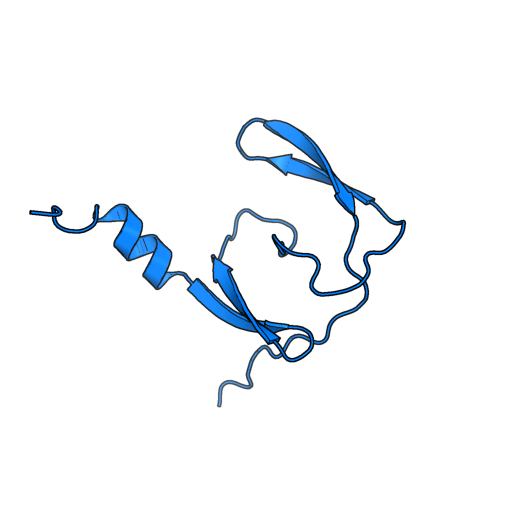 A 1 69 ? -8.000 -3.212 7.921 1.00 91.50 69 ARG A O 1
ATOM 508 N N . THR A 1 70 ? -9.757 -1.801 7.945 1.00 93.25 70 THR A N 1
ATOM 509 C CA . THR A 1 70 ? -10.644 -2.627 7.123 1.00 93.25 70 THR A CA 1
ATOM 510 C C . THR A 1 70 ? -10.418 -2.238 5.672 1.00 93.25 70 THR A C 1
ATOM 512 O O . THR A 1 70 ? -10.413 -1.044 5.371 1.00 93.25 70 THR A O 1
ATOM 515 N N . VAL A 1 71 ? -10.210 -3.227 4.808 1.00 93.00 71 VAL A N 1
ATOM 516 C CA . VAL A 1 71 ? -10.099 -3.034 3.362 1.00 93.00 71 VAL A CA 1
ATOM 517 C C . VAL A 1 71 ? -11.277 -3.740 2.717 1.00 93.00 71 VAL A C 1
ATOM 519 O O . VAL A 1 71 ? -11.464 -4.936 2.945 1.00 93.00 71 VAL A O 1
ATOM 522 N N . ASP A 1 72 ? -12.074 -3.000 1.956 1.00 93.19 72 ASP A N 1
ATOM 523 C CA . ASP A 1 72 ? -13.082 -3.596 1.090 1.00 93.19 72 ASP A CA 1
ATOM 524 C C . ASP A 1 72 ? -12.413 -3.995 -0.224 1.00 93.19 72 ASP A C 1
ATOM 526 O O . ASP A 1 72 ? -11.904 -3.140 -0.949 1.00 93.19 72 ASP A O 1
ATOM 530 N N . LEU A 1 73 ? -12.362 -5.299 -0.481 1.00 89.31 73 LEU A N 1
ATOM 531 C CA . LEU A 1 73 ? -11.816 -5.855 -1.720 1.00 89.31 73 LEU A CA 1
ATOM 532 C C . LEU A 1 73 ? -12.875 -5.967 -2.819 1.00 89.31 73 LEU A C 1
ATOM 534 O O . LEU A 1 73 ? -12.552 -6.435 -3.907 1.00 89.31 73 LEU A O 1
ATOM 538 N N . GLU A 1 74 ? -14.103 -5.540 -2.519 1.00 80.69 74 GLU A N 1
ATOM 539 C CA . GLU A 1 74 ? -15.313 -5.791 -3.285 1.00 80.69 74 GLU A CA 1
ATOM 540 C C . GLU A 1 74 ? -15.586 -7.297 -3.456 1.00 80.69 74 GLU A C 1
ATOM 542 O O . GLU A 1 74 ? -14.703 -8.137 -3.637 1.00 80.69 74 GLU A O 1
ATOM 547 N N . ARG A 1 75 ? -16.857 -7.698 -3.378 1.00 66.88 75 ARG A N 1
ATOM 548 C CA . ARG A 1 75 ? -17.245 -9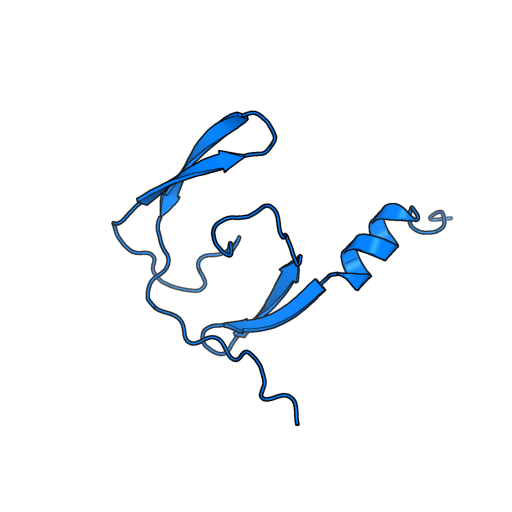.063 -3.745 1.00 66.88 75 ARG A CA 1
ATOM 549 C C . ARG A 1 75 ? -17.555 -9.069 -5.233 1.00 66.88 75 ARG A C 1
ATOM 551 O O . ARG A 1 75 ? -18.630 -8.627 -5.630 1.00 66.88 75 ARG A O 1
ATOM 558 N N . THR A 1 76 ? -16.641 -9.585 -6.046 1.00 53.44 76 THR A N 1
ATOM 559 C CA . THR A 1 76 ? -16.955 -9.901 -7.443 1.00 53.44 76 THR A CA 1
ATOM 560 C C . THR A 1 76 ? -18.046 -10.981 -7.456 1.00 53.44 76 THR A C 1
ATOM 562 O O . THR A 1 76 ? -17.950 -11.960 -6.711 1.00 53.44 76 THR A O 1
ATOM 565 N N . ARG A 1 77 ? -19.128 -10.749 -8.210 1.00 49.47 77 ARG A N 1
ATOM 566 C CA . ARG A 1 77 ? -20.191 -11.739 -8.454 1.00 49.47 77 ARG A CA 1
ATOM 567 C C . ARG A 1 77 ? -19.744 -12.788 -9.458 1.00 49.47 77 ARG A C 1
ATOM 569 O O . ARG A 1 77 ? -18.989 -12.410 -10.379 1.00 49.47 77 ARG A O 1
#

Sequence (77 aa):
MDGPPSSAESTLEKRRVTLQVGGKPVSFLVDTGAAYSVLTEPMGPVTSKKTSVQGATGQISCFPWTSKRTVDLERTR

Mean predicted aligned error: 7.33 Å

Organism: Cnephaeus nilssonii (NCBI:txid3371016)

Radius of gyration: 15.55 Å; Cα contacts (8 Å, |Δi|>4): 77; chains: 1; bounding box: 39×34×44 Å

Nearest PDB structures (foldseek):
  4exh-assembly1_A  TM=9.659E-01  e=1.548E-04  DG-75 Murine leukemia virus
  3ixo-assembly1_B  TM=6.510E-01  e=1.237E-01  HIV-1 M:A

Secondary structure (DSSP, 8-state):
-PPPPPHHHHHHHTTEEEEEETTEEEEEE--TT-SS---SS-SSPEEEEEEEEE-TTS-EEEEEEEPP--EE-----